Protein AF-A0A9E2QKD8-F1 (afdb_monomer_lite)

Foldseek 3Di:
DDKDDQADVVCNVPRVCCVVVQLVVLVVVCVVVVVFPDDDDDDCPVGPPVVVSQVSCVVVVIFDDDPNDTDD

Structure (mmCIF, N/CA/C/O backbone):
data_AF-A0A9E2QKD8-F1
#
_entry.id   AF-A0A9E2QKD8-F1
#
loop_
_atom_site.group_PDB
_atom_site.id
_atom_site.type_symbol
_atom_site.label_atom_id
_atom_site.label_alt_id
_atom_site.label_comp_id
_atom_site.label_asym_id
_atom_site.label_entity_id
_atom_site.label_seq_id
_atom_site.pdbx_PDB_ins_code
_atom_site.Cartn_x
_atom_site.Cartn_y
_atom_site.Cartn_z
_atom_site.occupancy
_atom_site.B_iso_or_equiv
_atom_site.auth_seq_id
_atom_site.auth_comp_id
_atom_site.auth_asym_id
_atom_site.auth_atom_id
_atom_site.pdbx_PDB_model_num
ATOM 1 N N . MET A 1 1 ? 2.050 15.472 -0.095 1.00 85.38 1 MET A N 1
ATOM 2 C CA . MET A 1 1 ? 1.143 14.311 -0.217 1.00 85.38 1 MET A CA 1
ATOM 3 C C . MET A 1 1 ? 0.984 13.776 1.181 1.00 85.38 1 MET A C 1
ATOM 5 O O . MET A 1 1 ? 1.988 13.695 1.874 1.00 85.38 1 MET A O 1
ATOM 9 N N . GLU A 1 2 ? -0.236 13.478 1.593 1.00 89.06 2 GLU A N 1
ATOM 10 C CA . GLU A 1 2 ? -0.545 13.053 2.960 1.00 89.06 2 GLU A CA 1
ATOM 11 C C . GLU A 1 2 ? -1.298 11.731 2.892 1.00 89.06 2 GLU A C 1
ATOM 13 O O . GLU A 1 2 ? -2.137 11.555 2.010 1.00 89.06 2 GLU A O 1
ATOM 18 N N . CYS A 1 3 ? -0.988 10.801 3.791 1.00 88.06 3 CYS A N 1
ATOM 19 C CA . CYS A 1 3 ? -1.754 9.575 3.969 1.00 88.06 3 CYS A CA 1
ATOM 20 C C . CYS A 1 3 ? -2.427 9.658 5.333 1.00 88.06 3 CYS A C 1
ATOM 22 O O . CYS A 1 3 ? -1.745 9.652 6.351 1.00 88.06 3 CYS A O 1
ATOM 24 N N . ILE A 1 4 ? -3.752 9.764 5.348 1.00 87.06 4 ILE A N 1
ATOM 25 C CA . ILE A 1 4 ? -4.523 9.815 6.587 1.00 87.06 4 ILE A CA 1
ATOM 26 C C . ILE A 1 4 ? -5.061 8.419 6.865 1.00 87.06 4 ILE A C 1
ATOM 28 O O . ILE A 1 4 ? -5.667 7.775 5.999 1.00 87.06 4 ILE A O 1
ATOM 32 N N . VAL A 1 5 ? -4.814 7.962 8.087 1.00 86.44 5 VAL A N 1
ATOM 33 C CA . VAL A 1 5 ? -5.200 6.647 8.579 1.00 86.44 5 VAL A CA 1
ATOM 34 C C . VAL A 1 5 ? -5.862 6.843 9.929 1.00 86.44 5 VAL A C 1
ATOM 36 O O . VAL A 1 5 ? -5.283 7.446 10.828 1.00 86.44 5 VAL A O 1
ATOM 39 N N . ASN A 1 6 ? -7.088 6.347 10.060 1.00 83.94 6 ASN A N 1
ATOM 40 C CA . ASN A 1 6 ? -7.742 6.321 11.358 1.00 83.94 6 ASN A CA 1
ATOM 41 C C . ASN A 1 6 ? -7.140 5.189 12.198 1.00 83.94 6 ASN A C 1
ATOM 43 O O . ASN A 1 6 ? -6.868 4.116 11.644 1.00 83.94 6 ASN A O 1
ATOM 47 N N . PRO A 1 7 ? -6.980 5.380 13.515 1.00 82.00 7 PRO A N 1
ATOM 48 C CA . PRO A 1 7 ? -6.645 4.276 14.395 1.00 82.00 7 PRO A CA 1
ATOM 49 C C . PRO A 1 7 ? -7.687 3.151 14.304 1.00 82.00 7 PRO A C 1
ATOM 51 O O . PRO A 1 7 ? -8.850 3.366 13.945 1.00 82.00 7 PRO A O 1
ATOM 54 N N . LEU A 1 8 ? -7.255 1.934 14.628 1.00 81.12 8 LEU A N 1
ATOM 55 C CA . LEU A 1 8 ? -8.144 0.786 14.779 1.00 81.12 8 LEU A CA 1
ATOM 56 C C . LE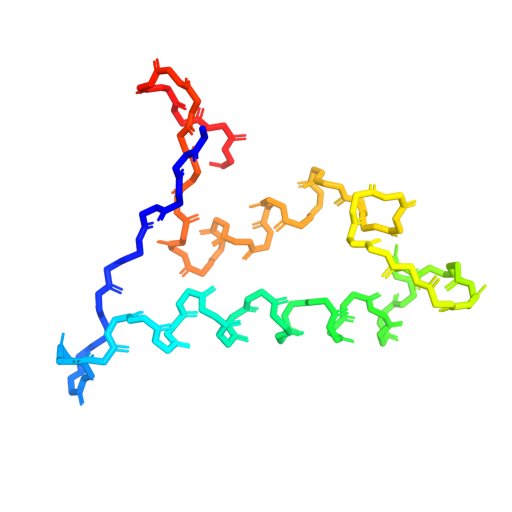U A 1 8 ? -8.674 0.740 16.212 1.00 81.12 8 LEU A C 1
ATOM 58 O O . LEU A 1 8 ? -8.009 1.202 17.136 1.00 81.12 8 LEU A O 1
ATOM 62 N N . SER A 1 9 ? -9.857 0.154 16.392 1.00 84.69 9 SER A N 1
ATOM 63 C CA . SER A 1 9 ? -10.412 -0.038 17.732 1.00 84.69 9 SER A CA 1
ATOM 64 C C . SER A 1 9 ? -9.492 -0.934 18.569 1.00 84.69 9 SER A C 1
ATOM 66 O O . SER A 1 9 ? -9.062 -1.990 18.094 1.00 84.69 9 SER A O 1
ATOM 68 N N . GLY A 1 10 ? -9.167 -0.499 19.785 1.00 85.38 10 GLY A N 1
ATOM 69 C CA . GLY A 1 10 ? -8.180 -1.130 20.666 1.00 85.38 10 GLY A CA 1
ATOM 70 C C . GLY A 1 10 ? -6.718 -0.800 20.331 1.00 85.38 10 GLY A C 1
ATOM 71 O O . GLY A 1 10 ? -5.817 -1.358 20.952 1.00 85.38 10 GLY A O 1
ATOM 72 N N . TRP A 1 11 ? -6.477 0.056 19.334 1.00 82.19 11 TRP A N 1
ATOM 73 C CA . TRP A 1 11 ? -5.162 0.534 18.883 1.00 82.19 11 TRP A CA 1
ATOM 74 C C . TRP A 1 11 ? -5.157 2.063 18.717 1.00 82.19 11 TRP A C 1
ATOM 76 O O . TRP A 1 11 ? -4.417 2.608 17.895 1.00 82.19 11 TRP A O 1
ATOM 86 N N . GLU A 1 12 ? -5.998 2.762 19.479 1.00 87.25 12 GLU A N 1
ATOM 87 C CA . GLU A 1 12 ? -6.191 4.211 19.410 1.00 87.25 12 GLU A CA 1
ATOM 88 C C . GLU A 1 12 ? -4.878 4.980 19.614 1.00 87.25 12 GLU A C 1
ATOM 90 O O . GLU A 1 12 ? -4.585 5.903 18.853 1.00 87.25 12 GLU A O 1
ATOM 95 N N . ASP A 1 13 ? -4.033 4.514 20.536 1.00 81.88 13 ASP A N 1
ATOM 96 C CA . ASP A 1 13 ? -2.737 5.126 20.861 1.00 81.88 13 ASP A CA 1
ATOM 97 C C . ASP A 1 13 ? -1.594 4.691 19.919 1.00 81.88 13 ASP A C 1
ATOM 99 O O . ASP A 1 13 ? -0.447 5.110 20.074 1.00 81.88 13 ASP A O 1
ATOM 103 N N . ALA A 1 14 ? -1.885 3.836 18.932 1.00 75.62 14 ALA A N 1
ATOM 104 C CA . ALA A 1 14 ? -0.896 3.166 18.085 1.00 75.62 14 ALA A CA 1
ATOM 105 C C . ALA A 1 14 ? -1.105 3.428 16.581 1.00 75.62 14 ALA A C 1
ATOM 107 O O . ALA A 1 14 ? -0.697 2.624 15.738 1.00 75.62 14 ALA A O 1
ATOM 108 N N . GLY A 1 15 ? -1.720 4.563 16.228 1.00 68.06 15 GLY A N 1
ATOM 109 C CA . GLY A 1 15 ? -2.027 4.943 14.842 1.00 68.06 15 GLY A CA 1
ATOM 110 C C . GLY A 1 15 ? -0.836 4.850 13.874 1.00 68.06 15 GLY A C 1
ATOM 111 O O . GLY A 1 15 ? -0.995 4.354 12.758 1.00 68.06 15 GLY A O 1
ATOM 112 N N . CYS A 1 16 ? 0.367 5.225 14.329 1.00 67.25 16 CYS A N 1
ATOM 113 C CA . CYS A 1 16 ? 1.614 5.190 13.546 1.00 67.25 16 CYS A CA 1
ATOM 114 C C . CYS A 1 16 ? 2.117 3.774 13.194 1.00 67.25 16 CYS A C 1
ATOM 116 O O . CYS A 1 16 ? 2.986 3.587 12.340 1.00 67.25 16 CYS A O 1
ATOM 118 N N . ASN A 1 17 ? 1.599 2.739 13.856 1.00 74.75 17 ASN A N 1
ATOM 119 C CA . ASN A 1 17 ? 1.947 1.360 13.519 1.00 74.75 17 ASN A CA 1
ATOM 120 C C . ASN A 1 17 ? 1.100 0.853 12.348 1.00 74.75 17 ASN A C 1
ATOM 122 O O . ASN A 1 17 ? 1.541 -0.014 11.590 1.00 74.75 17 ASN A O 1
ATOM 126 N N . ILE A 1 18 ? -0.104 1.407 12.171 1.00 82.69 18 ILE A N 1
ATOM 127 C CA . ILE A 1 18 ? -1.015 1.016 11.095 1.00 82.69 18 ILE A CA 1
ATOM 128 C C . ILE A 1 18 ? -0.488 1.557 9.768 1.00 82.69 18 ILE A C 1
ATOM 130 O O . ILE A 1 18 ? -0.328 0.793 8.817 1.00 82.69 18 ILE A O 1
ATOM 134 N N . ASP A 1 19 ? -0.162 2.846 9.693 1.00 83.94 19 ASP A N 1
ATOM 135 C CA . ASP A 1 19 ? 0.349 3.458 8.464 1.00 83.94 19 ASP A CA 1
ATOM 136 C C . ASP A 1 19 ? 1.762 2.989 8.083 1.00 83.94 19 ASP A C 1
ATOM 138 O O . ASP A 1 19 ? 2.104 3.024 6.904 1.00 83.94 19 ASP A O 1
ATOM 142 N N . THR A 1 20 ? 2.532 2.446 9.028 1.00 88.31 20 THR A N 1
ATOM 143 C CA . THR A 1 20 ? 3.826 1.795 8.766 1.00 88.31 20 THR A CA 1
ATOM 144 C C . THR A 1 20 ? 3.670 0.331 8.333 1.00 88.31 20 THR A C 1
ATOM 146 O O . THR A 1 20 ? 4.241 -0.102 7.327 1.00 88.31 20 THR A O 1
ATOM 149 N N . GLY A 1 21 ? 2.884 -0.462 9.069 1.00 91.62 21 GLY A N 1
ATOM 150 C CA . GLY A 1 21 ? 2.766 -1.907 8.853 1.00 91.62 21 GLY A CA 1
ATOM 151 C C . GLY A 1 21 ? 1.919 -2.287 7.637 1.00 91.62 21 GLY A C 1
ATOM 152 O O . GLY A 1 21 ? 2.231 -3.253 6.931 1.00 91.62 21 GLY A O 1
ATOM 153 N N . MET A 1 22 ? 0.863 -1.524 7.342 1.00 92.62 22 MET A N 1
ATOM 154 C CA . MET A 1 22 ? -0.043 -1.845 6.237 1.00 92.62 22 MET A CA 1
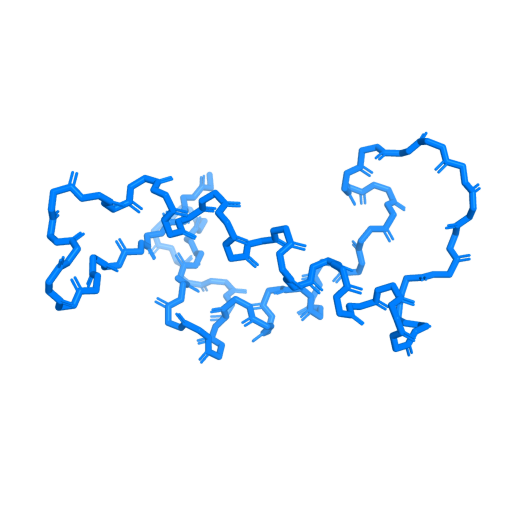ATOM 155 C C . MET A 1 22 ? 0.633 -1.750 4.858 1.00 92.62 22 MET A C 1
ATOM 157 O O . MET A 1 22 ? 0.486 -2.693 4.073 1.00 92.62 22 MET A O 1
ATOM 161 N N . PRO A 1 23 ? 1.404 -0.686 4.538 1.00 94.81 23 PRO A N 1
ATOM 162 C CA . PRO A 1 23 ? 2.184 -0.612 3.303 1.00 94.81 23 PRO A CA 1
ATOM 163 C C . PRO A 1 23 ? 3.137 -1.791 3.114 1.00 94.81 23 PRO A C 1
ATOM 165 O O . PRO A 1 23 ? 3.166 -2.378 2.032 1.00 94.81 23 PRO A O 1
ATOM 168 N N . ALA A 1 24 ? 3.866 -2.180 4.166 1.00 96.00 24 ALA A N 1
ATOM 169 C CA . ALA A 1 24 ? 4.776 -3.322 4.124 1.00 96.00 24 ALA A CA 1
ATOM 170 C C . ALA A 1 24 ? 4.024 -4.629 3.817 1.00 96.00 24 ALA A C 1
ATOM 172 O O . ALA A 1 24 ? 4.427 -5.388 2.932 1.00 96.00 24 ALA A O 1
ATOM 173 N N . SER A 1 25 ? 2.883 -4.851 4.477 1.00 97.00 25 SER A N 1
ATOM 174 C CA . SER A 1 25 ? 2.011 -6.006 4.231 1.00 97.00 25 SER A CA 1
ATOM 175 C C . SER A 1 25 ? 1.474 -6.045 2.796 1.00 97.00 25 SER A C 1
ATOM 177 O O . SER A 1 25 ? 1.463 -7.107 2.167 1.00 97.00 25 SER A O 1
ATOM 179 N N . ILE A 1 26 ? 1.056 -4.899 2.245 1.00 97.62 26 ILE A N 1
ATOM 180 C CA . ILE A 1 26 ? 0.595 -4.795 0.854 1.00 97.62 26 ILE A CA 1
ATOM 181 C C . ILE A 1 26 ? 1.729 -5.132 -0.116 1.00 97.62 26 ILE A C 1
ATOM 183 O O . ILE A 1 26 ? 1.525 -5.924 -1.033 1.00 97.62 26 ILE A O 1
ATOM 187 N N . ILE A 1 27 ? 2.918 -4.553 0.072 1.00 97.38 27 ILE A N 1
ATOM 188 C CA . ILE A 1 27 ? 4.066 -4.788 -0.814 1.00 97.38 27 ILE A CA 1
ATOM 189 C C . ILE A 1 27 ? 4.461 -6.268 -0.791 1.00 97.38 27 ILE A C 1
ATOM 191 O O . ILE A 1 27 ? 4.659 -6.856 -1.853 1.00 97.38 27 ILE A O 1
ATOM 195 N N . ALA A 1 28 ? 4.495 -6.900 0.385 1.00 98.00 28 ALA A N 1
ATOM 196 C CA . ALA A 1 28 ? 4.760 -8.332 0.508 1.00 98.00 28 ALA A CA 1
ATOM 197 C C . ALA A 1 28 ? 3.741 -9.184 -0.275 1.00 98.00 28 ALA A C 1
ATOM 199 O O . ALA A 1 28 ? 4.131 -10.100 -1.001 1.00 98.00 28 ALA A O 1
ATOM 200 N N . GLN A 1 29 ? 2.447 -8.852 -0.191 1.00 98.38 29 GLN A N 1
ATOM 201 C CA . GLN A 1 29 ? 1.395 -9.502 -0.984 1.00 98.38 29 GLN A CA 1
ATOM 202 C C . GLN A 1 29 ? 1.592 -9.271 -2.488 1.00 98.38 29 GLN A C 1
ATOM 204 O O . GLN A 1 29 ? 1.541 -10.218 -3.263 1.00 98.38 29 GLN A O 1
ATOM 209 N N . MET A 1 30 ? 1.905 -8.045 -2.914 1.00 98.12 30 MET A N 1
ATOM 210 C CA . MET A 1 30 ? 2.154 -7.734 -4.325 1.00 98.12 30 MET A CA 1
ATOM 211 C C . MET A 1 30 ? 3.374 -8.475 -4.896 1.00 98.12 30 MET A C 1
ATOM 213 O O . MET A 1 30 ? 3.341 -8.882 -6.057 1.00 98.12 30 MET A O 1
ATOM 217 N N . ILE A 1 31 ? 4.431 -8.682 -4.102 1.00 97.94 31 ILE A N 1
ATOM 218 C CA . ILE A 1 31 ? 5.580 -9.521 -4.479 1.00 97.94 31 ILE A CA 1
ATOM 219 C C . ILE A 1 31 ? 5.144 -10.984 -4.615 1.00 97.94 31 ILE A C 1
ATOM 221 O O . ILE A 1 31 ? 5.419 -11.616 -5.635 1.00 97.94 31 ILE A O 1
ATOM 225 N N . LYS A 1 32 ? 4.434 -11.517 -3.611 1.00 98.31 32 LYS A N 1
ATOM 226 C CA . LYS A 1 32 ? 3.920 -12.897 -3.611 1.00 98.31 32 LYS A CA 1
ATOM 227 C C . LYS A 1 32 ? 3.037 -13.175 -4.834 1.00 98.31 32 LYS A C 1
ATOM 229 O O . LYS A 1 32 ? 3.195 -14.209 -5.478 1.00 98.31 32 LYS A O 1
ATOM 234 N N . ASP A 1 33 ? 2.172 -12.228 -5.183 1.00 98.00 33 ASP A N 1
AT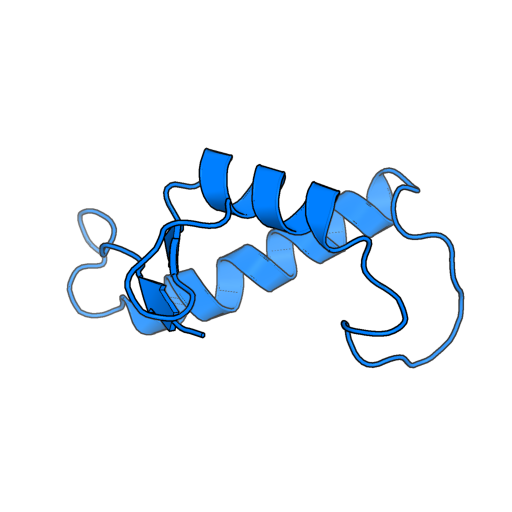OM 235 C CA . ASP A 1 33 ? 1.225 -12.322 -6.297 1.00 98.00 33 ASP A CA 1
ATOM 236 C C . ASP A 1 33 ? 1.857 -11.989 -7.661 1.00 98.00 33 ASP A C 1
ATOM 238 O O . ASP A 1 33 ? 1.156 -11.927 -8.669 1.00 98.00 33 ASP A O 1
ATOM 242 N N . LYS A 1 34 ? 3.179 -11.758 -7.718 1.00 97.31 34 LYS A N 1
ATOM 243 C CA . LYS A 1 34 ? 3.924 -11.382 -8.935 1.00 97.31 34 LYS A CA 1
ATOM 244 C C . LYS A 1 34 ? 3.419 -10.092 -9.602 1.00 97.31 34 LYS A C 1
ATOM 246 O O . LYS A 1 34 ? 3.607 -9.900 -10.799 1.00 97.31 34 LYS A O 1
ATOM 251 N N . ARG A 1 35 ? 2.811 -9.183 -8.835 1.00 97.56 35 ARG A N 1
ATOM 252 C CA . ARG A 1 35 ? 2.469 -7.812 -9.270 1.00 97.56 35 ARG A CA 1
ATOM 253 C C . ARG A 1 35 ? 3.694 -6.894 -9.225 1.00 97.56 35 ARG A C 1
ATOM 255 O O . ARG A 1 35 ? 3.784 -5.938 -9.985 1.00 97.56 35 ARG A O 1
ATOM 262 N N . ILE A 1 36 ? 4.655 -7.209 -8.356 1.00 97.81 36 ILE A N 1
ATOM 263 C CA . ILE A 1 36 ? 6.015 -6.659 -8.361 1.00 97.81 36 ILE A CA 1
ATOM 264 C C . ILE A 1 36 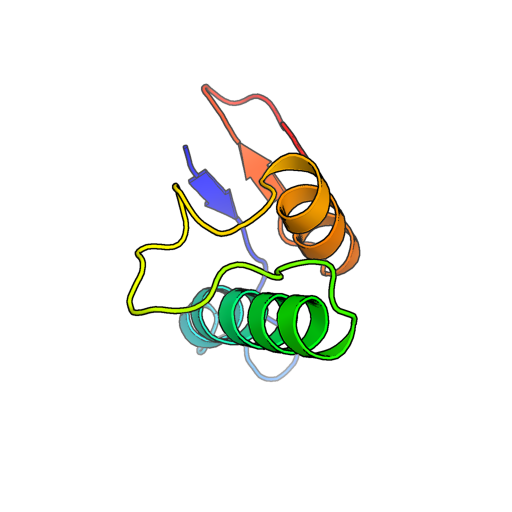? 6.957 -7.791 -8.774 1.00 97.81 36 ILE A C 1
ATOM 266 O O . ILE A 1 36 ? 7.069 -8.788 -8.064 1.00 97.81 36 ILE A O 1
ATOM 270 N N . VAL A 1 37 ? 7.621 -7.648 -9.924 1.00 96.69 37 VAL A N 1
ATOM 271 C CA . VAL A 1 37 ? 8.476 -8.708 -10.504 1.00 96.69 37 VAL A CA 1
ATOM 272 C C . VAL A 1 37 ? 9.956 -8.342 -10.586 1.00 96.69 37 VAL A C 1
ATOM 274 O O . VAL A 1 37 ? 10.793 -9.214 -10.819 1.00 96.69 37 VAL A O 1
ATOM 277 N N . VAL A 1 38 ? 10.292 -7.064 -10.392 1.00 96.44 38 VAL A N 1
ATOM 278 C CA . VAL A 1 38 ? 11.675 -6.580 -10.442 1.00 96.44 38 VAL A CA 1
ATOM 279 C C . VAL A 1 38 ? 12.512 -7.204 -9.316 1.00 96.44 38 VAL A C 1
ATOM 281 O O . VAL A 1 38 ? 12.038 -7.381 -8.194 1.00 96.44 38 VAL A O 1
ATOM 284 N N . ARG A 1 39 ? 13.762 -7.572 -9.622 1.00 95.75 39 ARG A N 1
ATOM 285 C CA . ARG A 1 39 ? 14.703 -8.221 -8.694 1.00 95.75 39 ARG A CA 1
ATOM 286 C C . ARG A 1 39 ? 15.865 -7.291 -8.375 1.00 95.75 39 ARG A C 1
ATOM 288 O O . ARG A 1 39 ? 16.445 -6.721 -9.292 1.00 95.75 39 ARG A O 1
ATOM 295 N N . GLY A 1 40 ? 16.206 -7.162 -7.095 1.00 95.25 40 GLY A N 1
ATOM 296 C CA . GLY A 1 40 ? 17.273 -6.284 -6.606 1.00 95.25 40 GLY A CA 1
ATOM 297 C C . GLY A 1 40 ? 16.857 -5.527 -5.346 1.00 95.25 40 GLY A C 1
ATOM 298 O O . GLY A 1 40 ? 15.799 -5.798 -4.777 1.00 95.25 40 GLY A O 1
ATOM 299 N N . SER A 1 41 ? 17.692 -4.580 -4.917 1.00 96.38 41 SER A N 1
ATOM 300 C CA . SER A 1 41 ? 17.393 -3.673 -3.805 1.00 96.38 41 SER A CA 1
ATOM 301 C C . SER A 1 41 ? 16.901 -2.342 -4.364 1.00 96.38 41 SER A C 1
ATOM 303 O O . SER A 1 41 ? 17.661 -1.625 -5.014 1.00 96.38 41 SER A O 1
ATOM 305 N N . PHE A 1 42 ? 15.625 -2.029 -4.149 1.00 95.88 42 PHE A N 1
ATOM 306 C CA . PHE A 1 42 ? 14.995 -0.823 -4.679 1.00 95.88 42 PHE A CA 1
ATOM 307 C C . PHE A 1 42 ? 14.217 -0.089 -3.599 1.00 95.88 42 PHE A C 1
ATOM 309 O O . PHE A 1 42 ? 13.567 -0.698 -2.750 1.00 95.88 42 PHE A O 1
ATOM 316 N N . ALA A 1 43 ? 14.201 1.236 -3.708 1.00 95.06 43 ALA A N 1
ATOM 317 C CA . ALA A 1 43 ? 13.150 2.028 -3.090 1.00 95.06 43 ALA A CA 1
ATOM 318 C C . ALA A 1 43 ? 11.777 1.694 -3.725 1.00 95.06 43 ALA A C 1
ATOM 320 O O . ALA A 1 43 ? 11.723 1.219 -4.864 1.00 95.06 43 ALA A O 1
ATOM 321 N N . PRO A 1 44 ? 10.651 1.994 -3.050 1.00 92.44 44 PRO A N 1
ATOM 322 C CA . PRO A 1 44 ? 9.322 1.709 -3.590 1.00 92.44 44 PRO A CA 1
ATOM 323 C C . PRO A 1 44 ? 9.017 2.409 -4.921 1.00 92.44 44 PRO A C 1
ATOM 325 O O . PRO A 1 44 ? 8.436 1.793 -5.803 1.00 92.44 44 PRO A O 1
ATOM 328 N N . GLY A 1 45 ? 9.429 3.671 -5.095 1.00 93.06 45 GLY A N 1
ATOM 329 C CA . GLY A 1 45 ? 9.126 4.476 -6.290 1.00 93.06 45 GLY A CA 1
ATOM 330 C C . GLY A 1 45 ? 9.410 3.784 -7.636 1.00 93.06 45 GLY A C 1
ATOM 331 O O . GLY A 1 45 ? 8.504 3.711 -8.464 1.00 93.06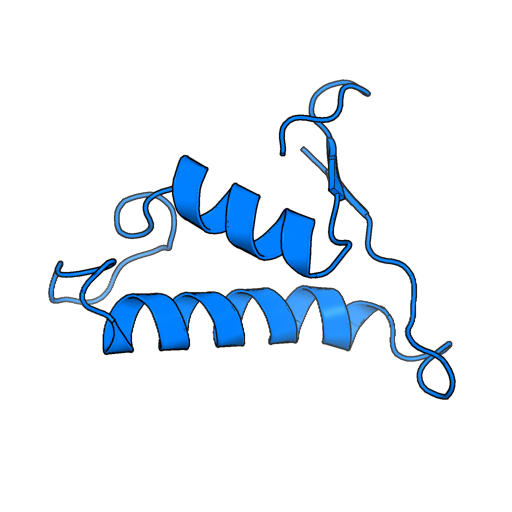 45 GLY A O 1
ATOM 332 N N . PRO A 1 46 ? 10.626 3.253 -7.868 1.00 93.81 46 PRO A N 1
ATOM 333 C CA . PRO A 1 46 ? 10.957 2.547 -9.110 1.00 93.81 46 PRO A CA 1
ATOM 334 C C . PRO A 1 46 ? 10.401 1.116 -9.216 1.00 93.81 46 PRO A C 1
ATOM 336 O O . PRO A 1 46 ? 10.355 0.580 -10.319 1.00 93.81 46 PRO A O 1
ATOM 339 N N . ALA A 1 47 ? 10.007 0.479 -8.108 1.00 96.19 47 ALA A N 1
ATOM 340 C CA . ALA A 1 47 ? 9.666 -0.949 -8.087 1.00 96.19 47 ALA A CA 1
ATOM 341 C C . ALA A 1 47 ? 8.168 -1.246 -7.922 1.00 96.19 47 ALA A C 1
ATOM 343 O O . ALA A 1 47 ? 7.692 -2.289 -8.370 1.00 96.19 47 ALA A O 1
ATOM 344 N N . VAL A 1 48 ? 7.420 -0.360 -7.263 1.00 97.12 48 VAL A N 1
ATOM 345 C CA . VAL A 1 48 ? 6.031 -0.587 -6.856 1.00 97.12 48 VAL A CA 1
ATOM 346 C C . VAL A 1 48 ? 5.074 0.088 -7.846 1.00 97.12 48 VAL A C 1
ATOM 348 O O . VAL A 1 48 ? 5.101 1.313 -7.991 1.00 97.12 48 VAL A O 1
ATOM 351 N N . PRO A 1 49 ? 4.162 -0.664 -8.490 1.00 96.88 49 PRO A N 1
ATOM 352 C CA . PRO A 1 49 ? 3.117 -0.094 -9.337 1.00 96.88 49 PRO A CA 1
ATOM 353 C C . PRO A 1 49 ? 2.163 0.810 -8.534 1.00 96.88 49 PRO A C 1
ATOM 355 O O . PRO A 1 49 ? 1.217 0.348 -7.894 1.00 96.88 49 PRO A O 1
ATOM 358 N N . HIS A 1 50 ? 2.401 2.124 -8.563 1.00 94.69 50 HIS A N 1
ATOM 359 C CA . HIS A 1 50 ? 1.743 3.091 -7.673 1.00 94.69 50 HIS A CA 1
ATOM 360 C C . HIS A 1 50 ? 0.206 3.068 -7.738 1.00 94.69 50 HIS A C 1
ATOM 362 O O . HIS A 1 50 ? -0.438 3.105 -6.695 1.00 94.69 50 HIS A O 1
ATOM 368 N N . LYS A 1 51 ? -0.404 2.955 -8.930 1.00 95.50 51 LYS A N 1
ATOM 369 C CA . LYS A 1 51 ? -1.877 2.921 -9.074 1.00 95.50 51 LYS A CA 1
ATOM 370 C C . LYS A 1 51 ? -2.495 1.731 -8.343 1.00 95.50 51 LYS A C 1
ATOM 372 O O . LYS A 1 51 ? -3.523 1.839 -7.682 1.00 95.50 51 LYS A O 1
ATOM 377 N N . GLU A 1 52 ? -1.847 0.586 -8.471 1.00 97.00 52 GLU A N 1
ATOM 378 C CA . GLU A 1 52 ? -2.264 -0.665 -7.859 1.00 97.00 52 GLU A CA 1
ATOM 379 C C . GLU A 1 52 ? -2.058 -0.659 -6.348 1.00 97.00 52 GLU A C 1
ATOM 381 O O . GLU A 1 52 ? -2.947 -1.071 -5.605 1.00 97.00 52 GLU A O 1
ATOM 386 N N . PHE A 1 53 ? -0.920 -0.136 -5.900 1.00 97.31 53 PHE A N 1
ATOM 387 C CA . PHE A 1 53 ? -0.622 0.060 -4.489 1.00 97.31 53 PHE A CA 1
ATOM 388 C C . PHE A 1 53 ? -1.628 1.015 -3.826 1.00 97.31 53 PHE A C 1
ATOM 390 O O . PHE A 1 53 ? -2.188 0.706 -2.777 1.00 97.31 53 PHE A O 1
ATOM 397 N N . PHE A 1 54 ? -1.959 2.130 -4.481 1.00 96.50 54 PHE A N 1
ATOM 398 C CA . PHE A 1 54 ? -2.944 3.105 -4.001 1.00 96.50 54 PHE A CA 1
ATOM 399 C C . PHE A 1 54 ? -4.342 2.497 -3.868 1.00 96.50 54 PHE A C 1
ATOM 401 O O . PHE A 1 54 ? -5.024 2.734 -2.868 1.00 96.50 54 PHE A O 1
ATOM 408 N N . LYS A 1 55 ? -4.736 1.640 -4.818 1.00 97.25 55 LYS A N 1
ATOM 409 C CA . LYS A 1 55 ? -5.980 0.866 -4.737 1.00 97.25 55 LYS A CA 1
ATOM 410 C C . LYS A 1 55 ? -5.992 -0.074 -3.525 1.00 97.25 55 LYS A C 1
ATOM 412 O O . LYS A 1 55 ? -7.019 -0.200 -2.864 1.00 97.25 55 LYS A O 1
ATOM 417 N N . GLU A 1 56 ? -4.875 -0.732 -3.211 1.00 97.38 56 GLU A N 1
ATOM 418 C CA . GLU A 1 56 ? -4.763 -1.595 -2.025 1.00 97.38 56 GLU A CA 1
ATOM 419 C C . GLU A 1 56 ? -4.830 -0.816 -0.705 1.00 97.38 56 GLU A C 1
ATOM 421 O O . GLU A 1 56 ? -5.453 -1.292 0.249 1.00 97.38 56 GLU A O 1
ATOM 426 N N . LEU A 1 57 ? -4.249 0.386 -0.658 1.00 95.62 57 LEU A N 1
ATOM 427 C CA . LEU A 1 57 ? -4.375 1.302 0.479 1.00 95.62 57 LEU A CA 1
ATOM 428 C C . LEU A 1 57 ? -5.833 1.729 0.689 1.00 95.62 57 LEU A C 1
ATOM 430 O O . LEU A 1 57 ? -6.353 1.637 1.803 1.00 95.62 57 LEU A O 1
ATOM 434 N N . ARG A 1 58 ? -6.541 2.085 -0.393 1.00 95.50 58 ARG A N 1
ATOM 435 C CA . ARG A 1 58 ? -7.954 2.488 -0.335 1.00 95.50 58 ARG A CA 1
ATOM 436 C C . ARG A 1 58 ? -8.846 1.388 0.237 1.00 95.50 58 ARG A C 1
ATOM 438 O O . ARG A 1 58 ? -9.685 1.666 1.092 1.00 95.50 58 ARG A O 1
ATOM 445 N N . LYS A 1 59 ? -8.633 0.130 -0.170 1.00 95.25 59 LYS A N 1
ATOM 446 C CA . LYS A 1 59 ? -9.348 -1.042 0.381 1.00 95.25 59 LYS A CA 1
ATOM 447 C C . LYS A 1 59 ? -9.180 -1.184 1.897 1.00 95.25 59 LYS A C 1
ATOM 449 O O . LYS A 1 59 ? -10.057 -1.725 2.560 1.00 95.25 59 LYS A O 1
ATOM 454 N N . ARG A 1 60 ? -8.064 -0.695 2.440 1.00 91.94 60 ARG A N 1
ATOM 455 C CA . ARG A 1 60 ? -7.718 -0.741 3.868 1.00 91.94 60 ARG A CA 1
ATOM 456 C C . ARG A 1 60 ? -8.031 0.572 4.589 1.00 91.94 60 ARG A C 1
ATOM 458 O O . ARG A 1 60 ? -7.541 0.793 5.687 1.00 91.94 60 ARG A O 1
ATOM 465 N N . LYS A 1 61 ? -8.874 1.422 3.985 1.00 90.94 61 LYS A N 1
ATOM 466 C CA . LYS A 1 61 ? -9.323 2.715 4.526 1.00 90.94 61 LYS A CA 1
ATOM 467 C C . LYS A 1 61 ? -8.184 3.719 4.759 1.00 90.94 61 LYS A C 1
ATOM 469 O O . LYS A 1 61 ? -8.342 4.647 5.543 1.00 90.94 61 LYS A O 1
ATOM 474 N N . MET A 1 62 ? -7.067 3.561 4.048 1.00 92.94 62 MET A N 1
ATOM 475 C CA . MET A 1 62 ? -5.965 4.522 4.040 1.00 92.94 62 MET A CA 1
ATOM 476 C C . MET A 1 62 ? -6.150 5.472 2.858 1.00 92.94 62 MET A C 1
ATOM 478 O O . MET A 1 62 ? -6.177 5.036 1.700 1.00 92.94 62 MET A O 1
ATOM 482 N N . VAL A 1 63 ? -6.317 6.763 3.143 1.00 94.50 63 VAL A N 1
ATOM 483 C CA . VAL A 1 63 ? -6.679 7.763 2.132 1.00 94.50 63 VAL A CA 1
ATOM 484 C C . VAL A 1 63 ? -5.494 8.673 1.851 1.00 94.50 63 VAL A C 1
ATOM 486 O O . VAL A 1 63 ? -4.936 9.279 2.763 1.00 94.50 63 VAL A O 1
ATOM 489 N N . ILE A 1 64 ? -5.126 8.781 0.577 1.00 94.88 64 ILE A N 1
ATOM 490 C CA . ILE A 1 64 ? -4.041 9.634 0.111 1.00 94.88 64 ILE A CA 1
ATOM 491 C C . ILE A 1 64 ? -4.608 10.933 -0.444 1.00 94.88 64 ILE A C 1
ATOM 493 O O . ILE A 1 64 ? -5.462 10.931 -1.334 1.00 94.88 64 ILE A O 1
ATOM 497 N N . TYR A 1 65 ? -4.044 12.040 0.025 1.00 95.50 65 TYR A N 1
ATOM 498 C CA . TYR A 1 65 ? -4.353 13.389 -0.411 1.00 95.50 65 TYR A CA 1
ATOM 499 C C . TYR A 1 65 ? -3.161 14.029 -1.126 1.00 95.50 65 TYR A C 1
ATOM 501 O O . TYR A 1 65 ? -2.000 13.931 -0.711 1.00 95.50 65 TYR A O 1
ATOM 509 N N . ARG A 1 66 ? -3.451 14.755 -2.205 1.00 95.50 66 ARG A N 1
ATOM 510 C CA . ARG A 1 66 ? -2.519 15.677 -2.859 1.00 95.50 66 ARG A CA 1
ATOM 511 C C . ARG A 1 66 ? -3.204 17.023 -3.021 1.00 95.50 66 ARG A C 1
ATOM 513 O O . ARG A 1 66 ? -4.192 17.123 -3.744 1.00 95.50 66 ARG A O 1
ATOM 520 N N . ASN A 1 67 ? -2.664 18.043 -2.358 1.00 94.94 67 ASN A N 1
ATOM 521 C CA . ASN A 1 67 ? -3.206 19.404 -2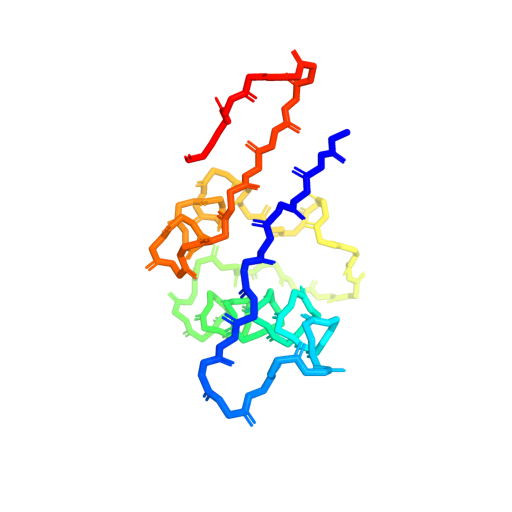.347 1.00 94.94 67 ASN A CA 1
ATOM 522 C C . ASN A 1 67 ? -4.692 19.411 -1.932 1.00 94.94 67 ASN A C 1
ATOM 524 O O . ASN A 1 67 ? -5.538 19.952 -2.641 1.00 94.94 67 ASN A O 1
ATOM 528 N N . GLY A 1 68 ? -5.016 18.700 -0.846 1.00 93.12 68 GLY A N 1
ATOM 529 C CA . GLY A 1 68 ? -6.381 18.567 -0.320 1.00 93.12 68 GLY A CA 1
ATOM 530 C C . GLY A 1 68 ? -7.325 17.655 -1.116 1.00 93.12 68 GLY A C 1
ATOM 531 O O . GLY A 1 68 ? -8.455 17.442 -0.692 1.00 93.12 68 GLY A O 1
ATOM 532 N N . LYS A 1 69 ? -6.898 17.081 -2.250 1.00 96.31 69 LYS A N 1
ATOM 533 C CA . LYS A 1 69 ? -7.735 16.191 -3.076 1.00 96.31 69 LYS A CA 1
ATOM 534 C C . LYS A 1 69 ? -7.365 14.726 -2.878 1.00 96.31 69 LYS A C 1
ATOM 536 O O . LYS A 1 69 ? -6.183 14.395 -2.932 1.00 96.31 69 LYS A O 1
ATOM 541 N N . VAL A 1 70 ? -8.369 13.863 -2.712 1.00 96.31 70 VAL A N 1
ATOM 542 C CA . VAL A 1 70 ? -8.187 12.402 -2.660 1.00 96.31 70 VAL A CA 1
ATOM 543 C C . VAL A 1 70 ? -7.688 11.894 -4.012 1.00 96.31 70 VAL A C 1
ATOM 545 O O . VAL A 1 70 ? -8.226 12.279 -5.050 1.00 96.31 70 VAL A O 1
ATOM 548 N N . ILE A 1 71 ? -6.666 11.038 -4.002 1.00 95.19 71 ILE A N 1
ATOM 549 C CA . ILE A 1 71 ? -6.058 10.488 -5.225 1.00 95.19 71 ILE A CA 1
ATOM 550 C C . ILE A 1 71 ? -6.067 8.953 -5.304 1.00 95.19 71 ILE A C 1
ATOM 552 O O . ILE A 1 71 ? -5.512 8.410 -6.262 1.00 95.19 71 ILE A O 1
ATOM 556 N N . ASN A 1 72 ? -6.662 8.257 -4.326 1.00 94.50 72 ASN A N 1
ATOM 557 C CA . ASN A 1 72 ? -6.773 6.795 -4.292 1.00 94.50 72 ASN A CA 1
ATOM 558 C C . ASN A 1 72 ? -8.159 6.273 -3.897 1.00 94.50 72 ASN A C 1
ATOM 560 O O . ASN A 1 72 ? -8.919 6.988 -3.202 1.00 94.50 72 ASN A O 1
#

Sequence (72 aa):
MECIVNPLSGWEDAGCNIDTGMPASIIAQMIKDKRIVVRGSFAPGPAVPHKEFFKELRKRKMVIYRNGKVIN

pLDDT: mean 91.99, std 7.01, range [67.25, 98.38]

Secondary structure (DSSP, 8-state):
-EEE-PPPTT-GGGHHHHHHHHHHHHHHHHHHTTS----S---HHHHS-HHHHHHHHHHTT-EEEETTEE--

Radius of gyration: 13.13 Å; chains: 1; bounding box: 28×32×31 Å